Protein AF-A0A2E8K1N2-F1 (afdb_monomer)

Solvent-accessible surface area (backbone atoms only — not comparable to full-atom values): 4991 Å² total; per-residue (Å²): 132,88,79,75,57,92,86,40,33,66,56,32,37,52,49,16,53,52,26,49,76,69,66,35,28,71,57,13,32,55,26,12,48,52,13,28,70,69,36,67,89,47,56,66,30,35,48,52,26,14,53,23,24,45,75,62,64,40,53,69,59,12,49,56,34,40,49,59,40,41,75,71,74,47,82,52,80,90,45,48,75,56,54,59,54,52,62,67,72,70,75,127

Structure (mmCIF, N/CA/C/O backbone):
data_AF-A0A2E8K1N2-F1
#
_entry.id   AF-A0A2E8K1N2-F1
#
loop_
_atom_site.group_PDB
_atom_site.id
_atom_site.type_symbol
_atom_site.label_atom_id
_atom_site.label_alt_id
_atom_site.label_comp_id
_atom_site.label_asym_id
_atom_site.label_entity_id
_atom_site.label_seq_id
_atom_site.pdbx_PDB_ins_code
_atom_site.Cartn_x
_atom_site.Cartn_y
_atom_site.Cartn_z
_atom_site.occupancy
_atom_site.B_iso_or_equiv
_atom_site.auth_seq_id
_atom_site.auth_comp_id
_atom_site.auth_asym_id
_atom_site.auth_atom_id
_atom_site.pdbx_PDB_model_num
ATOM 1 N N . LEU A 1 1 ? -17.917 -19.236 11.999 1.00 37.12 1 LEU A N 1
ATOM 2 C CA . LEU A 1 1 ? -18.222 -17.895 11.452 1.00 37.12 1 LEU A CA 1
ATOM 3 C C . LEU A 1 1 ? -17.239 -16.914 12.077 1.00 37.12 1 LEU A C 1
ATOM 5 O O . LEU A 1 1 ? -17.412 -16.562 13.235 1.00 37.12 1 LEU A O 1
ATOM 9 N N . VAL A 1 2 ? -16.149 -16.576 11.382 1.00 46.81 2 VAL A N 1
ATOM 10 C CA . VAL A 1 2 ? -15.186 -15.581 11.882 1.00 46.81 2 VAL A CA 1
ATOM 11 C C . VAL A 1 2 ? -15.813 -14.209 11.668 1.00 46.81 2 VAL A C 1
ATOM 13 O O . VAL A 1 2 ? -15.914 -13.739 10.539 1.00 46.81 2 VAL A O 1
ATOM 16 N N . ALA A 1 3 ? -16.298 -13.606 12.749 1.00 42.62 3 ALA A N 1
ATOM 17 C CA . ALA A 1 3 ? -16.695 -12.210 12.759 1.00 42.62 3 ALA A CA 1
ATOM 18 C C . ALA A 1 3 ? -15.428 -11.365 12.563 1.00 42.62 3 ALA A C 1
ATOM 20 O O . ALA A 1 3 ? -14.598 -11.258 13.464 1.00 42.62 3 ALA A O 1
ATOM 21 N N . LEU A 1 4 ? -15.242 -10.829 11.357 1.00 47.97 4 LEU A N 1
ATOM 22 C CA . LEU A 1 4 ? -14.205 -9.843 11.075 1.00 47.97 4 LEU A CA 1
ATOM 23 C C . LEU A 1 4 ? -14.596 -8.558 11.802 1.00 47.97 4 LEU A C 1
ATOM 25 O O . LEU A 1 4 ? -15.478 -7.826 11.357 1.00 47.97 4 LEU A O 1
ATOM 29 N N . SER A 1 5 ? -13.985 -8.320 12.960 1.00 51.88 5 SER A N 1
ATOM 30 C CA . SER A 1 5 ? -14.096 -7.043 13.654 1.00 51.88 5 SER A CA 1
ATOM 31 C C . SER A 1 5 ? -13.674 -5.920 12.689 1.00 51.88 5 SER A C 1
ATOM 33 O O . SER A 1 5 ? -12.584 -6.014 12.123 1.00 51.88 5 SER A O 1
ATOM 35 N N . PRO A 1 6 ? -14.488 -4.869 12.493 1.00 56.69 6 PRO A N 1
ATOM 36 C CA . PRO A 1 6 ? -14.183 -3.765 11.571 1.00 56.69 6 PRO A CA 1
ATOM 37 C C . PRO A 1 6 ? -12.933 -2.946 11.954 1.00 56.69 6 PRO A C 1
ATOM 39 O O . PRO A 1 6 ? -12.467 -2.144 11.151 1.00 56.69 6 PRO A O 1
ATOM 42 N N . ASP A 1 7 ? -12.369 -3.197 13.138 1.00 62.50 7 ASP A N 1
ATOM 43 C CA . ASP A 1 7 ? -11.122 -2.626 13.668 1.00 62.50 7 ASP A CA 1
ATOM 44 C C . ASP A 1 7 ? -9.849 -3.403 13.286 1.00 62.50 7 ASP A C 1
ATOM 46 O O . ASP A 1 7 ? -8.756 -3.098 13.753 1.00 62.50 7 ASP A O 1
ATOM 50 N N . ARG A 1 8 ? -9.962 -4.449 12.461 1.00 82.00 8 ARG A N 1
ATOM 51 C CA . ARG A 1 8 ? -8.818 -5.278 12.072 1.00 82.00 8 ARG A CA 1
ATOM 52 C C . ARG A 1 8 ? -8.341 -4.962 10.666 1.00 82.00 8 ARG A C 1
ATOM 54 O O . ARG A 1 8 ? -9.095 -5.091 9.696 1.00 82.00 8 ARG A O 1
ATOM 61 N N . PHE A 1 9 ? -7.060 -4.617 10.546 1.00 90.38 9 PHE A N 1
ATOM 62 C CA . PHE A 1 9 ? -6.425 -4.368 9.254 1.00 90.38 9 PHE A CA 1
ATOM 63 C C . PHE A 1 9 ? -6.524 -5.595 8.329 1.00 90.38 9 PHE A C 1
ATOM 65 O O . PHE A 1 9 ? -6.595 -5.435 7.112 1.00 90.38 9 PHE A O 1
ATOM 72 N N . GLU A 1 10 ? -6.600 -6.811 8.885 1.00 90.56 10 GLU A N 1
ATOM 73 C CA . GLU A 1 10 ? -6.698 -8.070 8.143 1.00 90.56 10 GLU A CA 1
ATOM 74 C C . GLU A 1 10 ? -7.935 -8.132 7.239 1.00 90.56 10 GLU A C 1
ATOM 76 O O . GLU A 1 10 ? -7.864 -8.6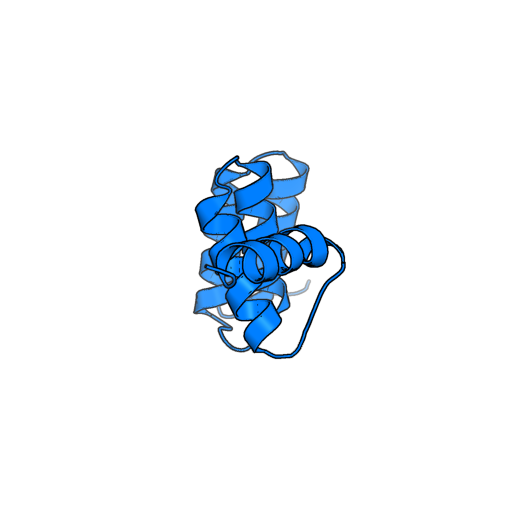89 6.146 1.00 90.56 10 GLU A O 1
ATOM 81 N N . GLY A 1 11 ? -9.061 -7.538 7.654 1.00 91.06 11 GLY A N 1
ATOM 82 C CA . GLY A 1 11 ? -10.275 -7.499 6.835 1.00 91.06 11 GLY A CA 1
ATOM 83 C C . GLY A 1 11 ? -10.069 -6.674 5.566 1.00 91.06 11 GLY A C 1
ATOM 84 O O . GLY A 1 11 ? -10.325 -7.145 4.457 1.00 91.06 11 GLY A O 1
ATOM 85 N N . TYR A 1 12 ? -9.527 -5.467 5.722 1.00 93.94 12 TYR A N 1
ATOM 86 C CA . TYR A 1 12 ? -9.178 -4.596 4.600 1.00 93.94 12 TYR A CA 1
ATOM 87 C C . TYR A 1 12 ? -8.068 -5.193 3.730 1.00 93.94 12 TYR A C 1
ATOM 89 O O . TYR A 1 12 ? -8.128 -5.095 2.508 1.00 93.94 12 TYR A O 1
ATOM 97 N N . PHE A 1 13 ? -7.096 -5.872 4.339 1.00 94.31 13 PHE A N 1
ATOM 98 C CA . PHE A 1 13 ? -6.026 -6.573 3.636 1.00 94.31 13 PHE A CA 1
ATOM 99 C C . PHE A 1 13 ? -6.563 -7.717 2.760 1.00 94.31 13 PHE A C 1
ATOM 101 O O . PHE A 1 13 ? -6.231 -7.809 1.578 1.00 94.31 13 PHE A O 1
ATOM 108 N N . LEU A 1 14 ? -7.456 -8.555 3.295 1.00 94.38 14 LEU A N 1
ATOM 109 C CA . LEU A 1 14 ? -8.098 -9.640 2.544 1.00 94.38 14 LEU A CA 1
ATOM 110 C C . LEU A 1 14 ? -8.973 -9.110 1.402 1.00 94.38 14 LEU A C 1
ATOM 112 O O . LEU A 1 14 ? -8.911 -9.633 0.287 1.00 94.38 14 LEU A O 1
ATOM 116 N N . LEU A 1 15 ? -9.752 -8.052 1.651 1.00 94.44 15 LEU A N 1
ATOM 117 C CA . LEU A 1 15 ? -10.542 -7.392 0.610 1.00 94.44 15 LEU A CA 1
ATOM 118 C C . LEU A 1 15 ? -9.644 -6.779 -0.473 1.00 94.44 15 LEU A C 1
ATOM 120 O O . LEU A 1 15 ? -9.947 -6.909 -1.657 1.00 94.44 15 LEU A O 1
ATOM 124 N N . GLY A 1 16 ? -8.520 -6.164 -0.094 1.00 96.25 16 GLY A N 1
ATOM 125 C CA . GLY A 1 16 ? -7.535 -5.632 -1.037 1.00 96.25 16 GLY A CA 1
ATOM 126 C C . GLY A 1 16 ? -6.956 -6.722 -1.940 1.00 96.25 16 GLY A C 1
ATOM 127 O O . GLY A 1 16 ? -6.866 -6.546 -3.154 1.00 96.25 16 GLY A O 1
ATOM 128 N N . HIS A 1 17 ? -6.653 -7.897 -1.382 1.00 95.88 17 HIS A N 1
ATOM 129 C CA . HIS A 1 17 ? -6.223 -9.053 -2.169 1.00 95.88 17 HIS A CA 1
ATOM 130 C C . HIS A 1 17 ? -7.311 -9.566 -3.116 1.00 95.88 17 HIS A C 1
ATOM 132 O O . HIS A 1 17 ? -7.004 -9.943 -4.249 1.00 95.88 17 HIS A O 1
ATOM 138 N N . ALA A 1 18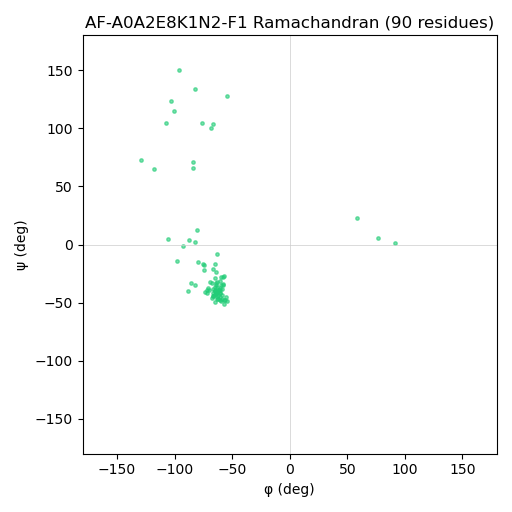 ? -8.574 -9.573 -2.687 1.00 96.50 18 ALA A N 1
ATOM 139 C CA . ALA A 1 18 ? -9.688 -9.917 -3.565 1.00 96.50 18 ALA A CA 1
ATOM 140 C C . ALA A 1 18 ? -9.803 -8.924 -4.738 1.00 96.50 18 ALA A C 1
ATOM 142 O O . ALA A 1 18 ? -9.895 -9.354 -5.887 1.00 96.50 18 ALA A O 1
ATOM 143 N N . ALA A 1 19 ? -9.684 -7.620 -4.468 1.00 96.44 19 ALA A N 1
ATOM 144 C CA . ALA A 1 19 ? -9.671 -6.581 -5.497 1.00 96.44 19 ALA A CA 1
ATOM 145 C C . ALA A 1 19 ? -8.498 -6.754 -6.483 1.00 96.44 19 ALA A C 1
ATOM 147 O O . ALA A 1 19 ? -8.692 -6.672 -7.695 1.00 96.44 19 ALA A O 1
ATOM 148 N N . LEU A 1 20 ? -7.293 -7.090 -6.001 1.00 94.94 20 LEU A N 1
ATOM 149 C CA . LEU A 1 20 ? -6.152 -7.400 -6.875 1.00 94.94 20 LEU A CA 1
ATOM 150 C C . LEU A 1 20 ? -6.434 -8.575 -7.815 1.00 94.94 20 LEU A C 1
ATOM 152 O O . LEU A 1 20 ? -6.118 -8.497 -9.003 1.00 94.94 20 LEU A O 1
ATOM 156 N N . ARG A 1 21 ? -7.049 -9.650 -7.308 1.00 95.19 21 ARG A N 1
ATOM 157 C CA . ARG A 1 21 ? -7.418 -10.819 -8.124 1.00 95.19 21 ARG A CA 1
ATOM 158 C C . ARG A 1 21 ? -8.432 -10.467 -9.213 1.00 95.19 21 ARG A C 1
ATOM 160 O O . ARG A 1 21 ? -8.365 -11.038 -10.297 1.00 95.19 21 ARG A O 1
ATOM 167 N N . ASN A 1 22 ? -9.306 -9.500 -8.948 1.00 96.12 22 ASN A N 1
ATOM 168 C CA . ASN A 1 22 ? -10.259 -8.964 -9.918 1.00 96.12 22 ASN A CA 1
ATOM 169 C C . ASN A 1 22 ? -9.662 -7.896 -10.853 1.00 96.12 22 ASN A C 1
ATOM 171 O O . ASN A 1 22 ? -10.380 -7.356 -11.690 1.00 96.12 22 ASN A O 1
ATOM 175 N N . ARG A 1 23 ? -8.361 -7.584 -10.737 1.00 94.81 23 ARG A N 1
ATOM 176 C CA . ARG A 1 23 ? -7.688 -6.459 -11.418 1.00 94.81 23 ARG A CA 1
ATOM 177 C C . ARG A 1 23 ? -8.286 -5.082 -11.101 1.00 94.81 23 ARG A C 1
ATOM 179 O O . ARG A 1 23 ? -8.097 -4.121 -11.841 1.00 94.81 23 ARG A O 1
ATOM 186 N N . GLU A 1 24 ? -8.966 -4.957 -9.968 1.00 97.25 24 GLU A N 1
ATOM 187 C CA . GLU A 1 24 ? -9.520 -3.699 -9.466 1.00 97.25 24 GLU A CA 1
ATOM 188 C C . GLU A 1 24 ? -8.432 -2.928 -8.703 1.00 97.25 24 GLU A C 1
ATOM 190 O O . GLU A 1 24 ? -8.486 -2.762 -7.483 1.00 97.25 24 GLU A O 1
ATOM 195 N N . HIS A 1 25 ? -7.396 -2.490 -9.423 1.00 95.31 25 HIS A N 1
ATOM 196 C CA . HIS A 1 25 ? -6.179 -1.924 -8.829 1.00 95.31 25 HIS A CA 1
ATOM 197 C C . HIS A 1 25 ? -6.451 -0.668 -7.985 1.00 95.31 25 HIS A C 1
ATOM 199 O O . HIS A 1 25 ? -5.885 -0.517 -6.904 1.00 95.31 25 HIS A O 1
ATOM 205 N N . ASP A 1 26 ? -7.379 0.193 -8.406 1.00 96.62 26 ASP A N 1
ATOM 206 C CA . ASP A 1 26 ? -7.795 1.362 -7.621 1.00 96.62 26 ASP A CA 1
ATOM 207 C C . ASP A 1 26 ? -8.470 1.000 -6.300 1.00 96.62 26 ASP A C 1
ATOM 209 O O . ASP A 1 26 ? -8.212 1.625 -5.266 1.00 96.62 26 ASP A O 1
ATOM 213 N N . SER A 1 27 ? -9.333 -0.014 -6.323 1.00 95.94 27 SER A N 1
ATOM 214 C CA . SER A 1 27 ? -9.997 -0.515 -5.122 1.00 95.94 27 SER A CA 1
ATOM 215 C C . SER A 1 27 ? -8.978 -1.143 -4.177 1.00 95.94 27 SER A C 1
ATOM 217 O O . SER A 1 27 ? -8.995 -0.848 -2.983 1.00 95.94 27 SER A O 1
ATOM 219 N N . ALA A 1 28 ? -8.040 -1.930 -4.712 1.00 97.38 28 ALA A N 1
ATOM 220 C CA . ALA A 1 28 ? -6.954 -2.519 -3.939 1.00 97.38 28 ALA A CA 1
ATOM 221 C C . ALA A 1 28 ? -6.115 -1.450 -3.225 1.00 97.38 28 ALA A C 1
ATOM 223 O O . ALA A 1 28 ? -5.914 -1.547 -2.015 1.00 97.38 28 ALA A O 1
ATOM 224 N N . VAL A 1 29 ? -5.712 -0.383 -3.928 1.00 97.50 29 VAL A N 1
ATOM 225 C CA . VAL A 1 29 ? -4.980 0.748 -3.33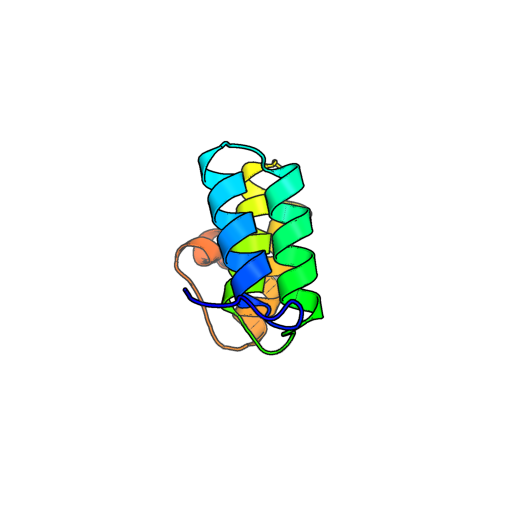0 1.00 97.50 29 VAL A CA 1
ATOM 226 C C . VAL A 1 29 ? -5.743 1.341 -2.143 1.00 97.50 29 VAL A C 1
ATOM 228 O O . VAL A 1 29 ? -5.168 1.512 -1.071 1.00 97.50 29 VAL A O 1
ATOM 231 N N . LYS A 1 30 ? -7.046 1.618 -2.290 1.00 96.69 30 LYS A N 1
ATOM 232 C CA . LYS A 1 30 ? -7.860 2.196 -1.203 1.00 96.69 30 LYS A CA 1
ATOM 233 C C . LYS A 1 30 ? -7.971 1.259 0.001 1.00 96.69 30 LYS A C 1
ATOM 235 O O . LYS A 1 30 ? -7.874 1.707 1.141 1.00 96.69 30 LYS A O 1
ATOM 240 N N . LEU A 1 31 ? -8.169 -0.034 -0.250 1.00 96.50 31 LEU A N 1
ATOM 241 C CA . LEU A 1 31 ? -8.319 -1.049 0.793 1.00 96.50 31 LEU A CA 1
ATOM 242 C C . LEU A 1 31 ? -7.012 -1.251 1.567 1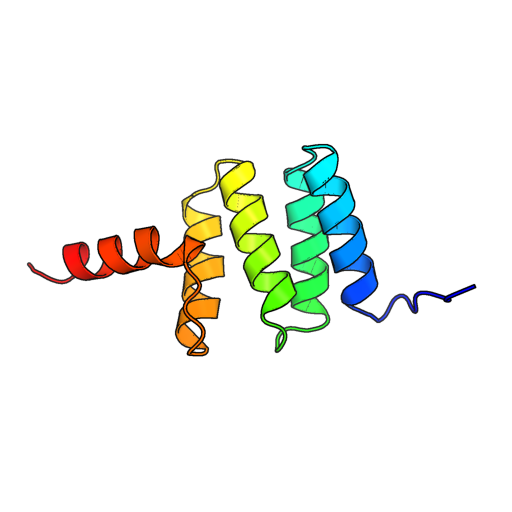.00 96.50 31 LEU A C 1
ATOM 244 O O . LEU A 1 31 ? -7.015 -1.211 2.796 1.00 96.50 31 LEU A O 1
ATOM 248 N N . PHE A 1 32 ? -5.879 -1.375 0.874 1.00 96.81 32 PHE A N 1
ATOM 249 C CA . PHE A 1 32 ? -4.582 -1.492 1.538 1.00 96.81 32 PHE A CA 1
ATOM 250 C C . PHE A 1 32 ? -4.151 -0.202 2.234 1.00 96.81 32 PHE A C 1
ATOM 252 O O . PHE A 1 32 ? -3.531 -0.278 3.293 1.00 96.81 32 PHE A O 1
ATOM 259 N N . ALA A 1 33 ? -4.518 0.972 1.713 1.00 95.69 33 ALA A N 1
ATOM 260 C CA . ALA A 1 33 ? -4.295 2.237 2.409 1.00 95.69 33 ALA A CA 1
ATOM 261 C C . ALA A 1 33 ? -5.027 2.266 3.760 1.00 95.69 33 ALA A C 1
ATOM 263 O O . ALA A 1 33 ? -4.405 2.571 4.773 1.00 95.69 33 ALA A O 1
ATOM 264 N N . ARG A 1 34 ? -6.298 1.838 3.815 1.00 94.75 34 ARG A N 1
ATOM 265 C CA . ARG A 1 34 ? -7.023 1.700 5.092 1.00 94.75 34 ARG A CA 1
ATOM 266 C C . ARG A 1 34 ? -6.380 0.682 6.028 1.00 94.75 34 ARG A C 1
ATOM 268 O O . ARG A 1 34 ? -6.250 0.953 7.215 1.00 94.75 34 ARG A O 1
ATOM 275 N N . ALA A 1 35 ? -5.919 -0.454 5.507 1.00 94.69 35 ALA A N 1
ATOM 276 C CA . ALA A 1 35 ? -5.179 -1.422 6.314 1.00 94.69 35 ALA A CA 1
ATOM 277 C C . ALA A 1 35 ? -3.881 -0.821 6.901 1.00 94.69 35 ALA A C 1
ATOM 279 O O . ALA A 1 35 ? -3.570 -1.069 8.063 1.00 94.69 35 ALA A O 1
ATOM 280 N N . CYS A 1 36 ? -3.163 0.014 6.139 1.00 93.75 36 CYS A N 1
ATOM 281 C CA . CYS A 1 36 ? -1.980 0.739 6.621 1.00 93.75 36 CYS A CA 1
ATOM 282 C C . CYS A 1 36 ? -2.308 1.805 7.676 1.00 93.75 36 CYS A C 1
ATOM 284 O O . CYS A 1 36 ? -1.473 2.078 8.530 1.00 93.75 36 CYS A O 1
ATOM 286 N N . GLU A 1 37 ? -3.473 2.449 7.591 1.00 93.31 37 GLU A N 1
ATOM 287 C CA . GLU A 1 37 ? -3.914 3.440 8.583 1.00 93.31 37 GLU A CA 1
ATOM 288 C C . GLU A 1 37 ? -4.286 2.786 9.918 1.00 93.31 37 GLU A C 1
ATOM 290 O O . GLU A 1 37 ? -4.001 3.352 10.968 1.00 93.31 37 GLU A O 1
ATOM 295 N N . ILE A 1 38 ? -4.898 1.598 9.875 1.00 91.81 38 ILE A N 1
ATOM 296 C CA . ILE A 1 38 ? -5.305 0.844 11.071 1.00 91.81 38 ILE A CA 1
ATOM 297 C C . ILE A 1 38 ? -4.092 0.218 11.767 1.00 91.81 38 ILE A C 1
ATOM 299 O O . ILE A 1 38 ? -4.023 0.229 12.992 1.00 91.81 38 ILE A O 1
ATOM 303 N N . ALA A 1 39 ? -3.146 -0.323 10.995 1.00 89.69 39 ALA A N 1
ATOM 304 C CA . ALA A 1 39 ? -1.957 -0.994 11.516 1.00 89.69 39 ALA A CA 1
ATOM 305 C C . ALA A 1 39 ? -0.678 -0.444 10.852 1.00 89.69 39 ALA A C 1
ATOM 307 O O . ALA A 1 39 ? -0.080 -1.105 9.993 1.00 89.69 39 ALA A O 1
ATOM 308 N N . PRO A 1 40 ? -0.255 0.789 11.192 1.00 89.19 40 PRO A N 1
ATOM 309 C CA . PRO A 1 40 ? 0.895 1.447 10.570 1.00 89.19 40 PRO A CA 1
ATOM 310 C C . PRO A 1 40 ? 2.228 0.732 10.825 1.00 89.19 40 PRO A C 1
ATOM 312 O O . PRO A 1 40 ? 3.162 0.880 10.032 1.00 89.19 40 PRO A O 1
ATOM 315 N N . GLU A 1 41 ? 2.330 -0.050 11.891 1.00 87.38 41 GLU A N 1
ATOM 316 C CA . GLU A 1 41 ? 3.483 -0.880 12.237 1.00 87.38 41 GLU A CA 1
ATOM 317 C C . GLU A 1 41 ? 3.606 -2.138 11.368 1.00 87.38 41 GLU A C 1
ATOM 319 O O . GLU A 1 41 ? 4.677 -2.742 11.301 1.00 87.38 41 GLU A O 1
ATOM 324 N N . ARG A 1 42 ? 2.531 -2.538 10.676 1.00 88.06 42 ARG A N 1
ATOM 325 C CA . ARG A 1 42 ? 2.521 -3.737 9.836 1.00 88.06 42 ARG A CA 1
ATOM 326 C C . ARG A 1 42 ? 3.110 -3.454 8.465 1.00 88.06 42 ARG A C 1
ATOM 328 O O . ARG A 1 42 ? 2.789 -2.470 7.795 1.00 88.06 42 ARG A O 1
ATOM 335 N N . ILE A 1 43 ? 3.982 -4.355 8.036 1.00 89.62 43 ILE A N 1
ATOM 336 C CA . ILE A 1 43 ? 4.711 -4.237 6.773 1.00 89.62 43 ILE A CA 1
ATOM 337 C C . ILE A 1 43 ? 3.870 -4.794 5.623 1.00 89.62 43 ILE A C 1
ATOM 339 O O . ILE A 1 43 ? 3.905 -4.265 4.513 1.00 89.62 43 ILE A O 1
ATOM 343 N N . GLU A 1 44 ? 3.065 -5.820 5.892 1.00 90.44 44 GLU A N 1
ATOM 344 C CA . GLU A 1 44 ? 2.306 -6.559 4.886 1.00 90.44 44 GLU A CA 1
ATOM 345 C C . GLU A 1 44 ? 1.312 -5.667 4.119 1.00 90.44 44 GLU A C 1
ATOM 347 O O . GLU A 1 44 ? 1.342 -5.682 2.884 1.00 90.44 44 GLU A O 1
ATOM 352 N N . PRO A 1 45 ? 0.493 -4.816 4.775 1.00 93.62 45 PRO A N 1
ATOM 353 C CA . PRO A 1 45 ? -0.405 -3.905 4.065 1.00 93.62 45 PRO A CA 1
ATOM 354 C C . PRO A 1 45 ? 0.346 -2.870 3.230 1.00 93.62 45 PRO A C 1
ATOM 356 O O . PRO A 1 45 ? -0.097 -2.509 2.141 1.00 93.62 45 PRO A O 1
ATOM 359 N N . ARG A 1 46 ? 1.506 -2.414 3.718 1.00 93.19 46 ARG A N 1
ATOM 360 C CA . ARG A 1 46 ? 2.326 -1.401 3.048 1.00 93.19 46 ARG A CA 1
ATOM 361 C C . ARG A 1 46 ? 3.013 -1.959 1.806 1.00 93.19 46 ARG A C 1
ATOM 363 O O . ARG A 1 46 ? 3.034 -1.293 0.773 1.00 93.19 46 ARG A O 1
ATOM 370 N N . MET A 1 47 ? 3.498 -3.198 1.870 1.00 92.19 47 MET A N 1
ATOM 371 C CA . MET A 1 47 ? 3.961 -3.931 0.692 1.00 92.19 47 MET A CA 1
ATOM 372 C C . MET A 1 47 ? 2.848 -4.111 -0.337 1.00 92.19 47 MET A C 1
ATOM 374 O O . MET A 1 47 ? 3.045 -3.823 -1.517 1.00 92.19 47 MET A O 1
ATOM 378 N N . ALA A 1 48 ? 1.673 -4.567 0.103 1.00 94.38 48 ALA A N 1
ATOM 379 C CA . ALA A 1 48 ? 0.544 -4.797 -0.790 1.00 94.38 48 ALA A CA 1
ATOM 380 C C . ALA A 1 48 ? 0.039 -3.493 -1.432 1.00 94.38 48 ALA A C 1
ATOM 382 O O . ALA A 1 48 ? -0.354 -3.490 -2.601 1.00 94.38 48 ALA A O 1
ATOM 383 N N . LEU A 1 49 ? 0.124 -2.367 -0.716 1.00 95.19 49 LEU A N 1
ATOM 384 C CA . LEU A 1 49 ? -0.132 -1.033 -1.257 1.00 95.19 49 LEU A CA 1
ATOM 385 C C . LEU A 1 49 ? 0.874 -0.661 -2.357 1.00 95.19 49 LEU A C 1
ATOM 387 O O . LEU A 1 49 ? 0.461 -0.198 -3.420 1.00 95.19 49 LEU A O 1
ATOM 391 N N . GLY A 1 50 ? 2.171 -0.906 -2.139 1.00 93.50 50 GLY A N 1
ATOM 392 C CA . GLY A 1 50 ? 3.206 -0.691 -3.155 1.00 93.50 50 GLY A CA 1
ATOM 393 C C . GLY A 1 50 ? 2.955 -1.503 -4.425 1.00 93.50 50 GLY A C 1
ATOM 394 O O . GLY A 1 50 ? 2.924 -0.942 -5.520 1.00 93.50 50 GLY A O 1
ATOM 395 N N . MET A 1 51 ? 2.641 -2.791 -4.266 1.00 92.50 51 MET A N 1
ATOM 396 C CA . MET A 1 51 ? 2.299 -3.684 -5.379 1.00 92.50 51 MET A CA 1
ATOM 397 C C . MET A 1 51 ? 1.042 -3.227 -6.119 1.00 92.50 51 MET A C 1
ATOM 399 O O . MET A 1 51 ? 0.980 -3.268 -7.346 1.00 92.50 51 MET A O 1
ATOM 403 N N . SER A 1 52 ? 0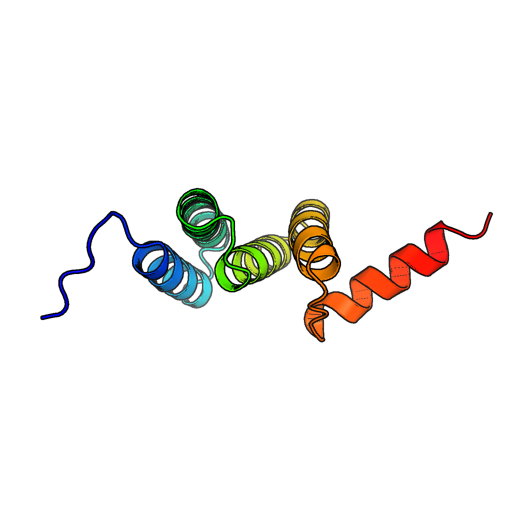.039 -2.748 -5.387 1.00 95.38 52 SER A N 1
ATOM 404 C CA . SER A 1 52 ? -1.201 -2.252 -5.985 1.00 95.38 52 SER A CA 1
ATOM 405 C C . SER A 1 52 ? -0.974 -0.985 -6.807 1.00 95.38 52 SER A C 1
ATOM 407 O O . SER A 1 52 ? -1.547 -0.851 -7.886 1.00 95.38 52 SER A O 1
ATOM 409 N N . HIS A 1 53 ? -0.108 -0.079 -6.343 1.00 94.00 53 HIS A N 1
ATOM 410 C CA . HIS A 1 53 ? 0.297 1.093 -7.119 1.00 94.00 53 HIS A CA 1
ATOM 411 C C . HIS A 1 53 ? 1.080 0.717 -8.377 1.00 94.00 53 HIS A C 1
ATOM 413 O O . HIS A 1 53 ? 0.844 1.304 -9.429 1.00 94.00 53 HIS A O 1
ATOM 419 N N . GLU A 1 54 ? 1.964 -0.276 -8.297 1.00 90.25 54 GLU A N 1
ATOM 420 C CA . GLU A 1 54 ? 2.722 -0.768 -9.449 1.00 90.25 54 GLU A CA 1
ATOM 421 C C . GLU A 1 54 ? 1.793 -1.354 -10.517 1.00 90.25 54 GLU A C 1
ATOM 423 O O . GLU A 1 54 ? 1.874 -0.973 -11.683 1.00 90.25 54 GLU A O 1
ATOM 428 N N . LEU A 1 55 ? 0.841 -2.195 -10.103 1.00 91.31 55 LEU A N 1
ATOM 429 C CA . LEU A 1 55 ? -0.167 -2.776 -10.991 1.00 91.31 55 LEU A CA 1
ATOM 430 C C . LEU A 1 55 ? -1.116 -1.727 -11.585 1.00 91.31 55 LEU A C 1
ATOM 432 O O . LEU A 1 55 ? -1.607 -1.905 -12.697 1.00 91.31 55 LEU A O 1
ATOM 436 N N . ARG A 1 56 ? -1.349 -0.619 -10.873 1.00 93.00 56 ARG A N 1
ATOM 437 C CA . ARG A 1 56 ? -2.092 0.537 -11.392 1.00 93.00 56 ARG A CA 1
ATOM 438 C C . ARG A 1 56 ? -1.276 1.384 -12.383 1.00 93.00 56 ARG A C 1
ATOM 440 O O . ARG A 1 56 ? -1.856 2.178 -13.115 1.00 93.00 56 ARG A O 1
ATOM 447 N N . GLY A 1 57 ? 0.048 1.230 -12.416 1.00 90.81 57 GLY A N 1
ATOM 448 C CA . GLY A 1 57 ? 0.964 2.051 -13.216 1.00 90.81 57 GLY A CA 1
ATOM 449 C C . GLY A 1 57 ? 1.521 3.281 -12.487 1.00 90.81 57 GLY A C 1
ATOM 450 O O . GLY A 1 57 ? 2.331 4.016 -13.053 1.00 90.81 57 GLY A O 1
ATOM 451 N N . ASP A 1 58 ? 1.175 3.490 -11.214 1.00 91.75 58 ASP A N 1
ATOM 452 C CA . ASP A 1 58 ? 1.677 4.599 -10.397 1.00 91.75 58 ASP A CA 1
ATOM 453 C C . ASP A 1 58 ? 3.033 4.274 -9.772 1.00 91.75 58 ASP A C 1
ATOM 455 O O . ASP A 1 58 ? 3.189 4.100 -8.559 1.00 91.75 58 ASP A O 1
ATOM 459 N N . ARG A 1 59 ? 4.053 4.227 -10.625 1.00 85.75 59 ARG A N 1
ATOM 460 C CA . ARG A 1 59 ? 5.409 3.813 -10.247 1.00 85.75 59 ARG A CA 1
ATOM 461 C C . ARG A 1 59 ? 6.019 4.664 -9.124 1.00 85.75 59 ARG A C 1
ATOM 463 O O . ARG A 1 59 ? 6.715 4.131 -8.265 1.00 85.75 59 ARG A O 1
ATOM 470 N N . ILE A 1 60 ? 5.711 5.965 -9.079 1.00 87.62 60 ILE A N 1
ATOM 471 C CA . ILE A 1 60 ? 6.177 6.877 -8.016 1.00 87.62 60 ILE A CA 1
ATOM 472 C C . ILE A 1 60 ? 5.559 6.507 -6.661 1.00 87.62 60 ILE A C 1
ATOM 474 O O . ILE A 1 60 ? 6.254 6.476 -5.645 1.00 87.62 60 ILE A O 1
ATOM 478 N N . ALA A 1 61 ? 4.253 6.229 -6.627 1.00 89.50 61 ALA A N 1
ATOM 479 C CA . ALA A 1 61 ? 3.563 5.868 -5.392 1.00 89.50 61 ALA A CA 1
ATOM 480 C C . ALA A 1 61 ? 3.992 4.477 -4.903 1.00 89.50 61 ALA A C 1
ATOM 482 O O . ALA A 1 61 ? 4.232 4.299 -3.708 1.00 89.50 61 ALA A O 1
ATOM 483 N N . ALA A 1 62 ? 4.181 3.534 -5.833 1.00 89.69 62 ALA A N 1
ATOM 484 C CA . ALA A 1 62 ? 4.741 2.218 -5.545 1.00 89.69 62 ALA A CA 1
ATOM 485 C C . ALA A 1 62 ? 6.119 2.338 -4.886 1.00 89.69 62 ALA A C 1
ATOM 487 O O . ALA A 1 62 ? 6.330 1.811 -3.795 1.00 89.69 62 ALA A O 1
ATOM 488 N N . TYR A 1 63 ? 7.020 3.122 -5.488 1.00 86.62 63 TYR A N 1
ATOM 489 C CA . TYR A 1 63 ? 8.353 3.360 -4.941 1.00 86.62 63 TYR A CA 1
ATOM 490 C C . TYR A 1 63 ? 8.317 3.915 -3.521 1.00 86.62 63 TYR A C 1
ATOM 492 O O . TYR A 1 63 ? 8.988 3.384 -2.644 1.00 86.62 63 TYR A O 1
ATOM 500 N N . ARG A 1 64 ? 7.498 4.939 -3.257 1.00 87.31 64 ARG A N 1
ATOM 501 C CA . ARG A 1 64 ? 7.380 5.519 -1.909 1.00 87.31 64 ARG A CA 1
ATOM 502 C C . ARG A 1 64 ? 6.883 4.509 -0.876 1.00 87.31 64 ARG A C 1
ATOM 504 O O . ARG A 1 64 ? 7.341 4.532 0.265 1.00 87.31 64 ARG A O 1
ATOM 511 N N . ALA A 1 65 ? 5.939 3.648 -1.252 1.00 88.62 65 ALA A N 1
ATOM 512 C CA . ALA A 1 65 ? 5.436 2.606 -0.364 1.00 88.62 65 ALA A CA 1
ATOM 513 C C . ALA A 1 65 ? 6.522 1.565 -0.058 1.00 88.62 65 ALA A C 1
ATOM 515 O O . ALA A 1 65 ? 6.718 1.213 1.105 1.00 88.62 65 ALA A O 1
ATOM 516 N N . TYR A 1 66 ? 7.268 1.137 -1.077 1.00 86.19 66 TYR A N 1
ATOM 517 C CA . TYR A 1 66 ? 8.378 0.203 -0.930 1.00 86.19 66 TYR A CA 1
ATOM 518 C C . TYR A 1 66 ? 9.557 0.798 -0.148 1.00 86.19 66 TYR A C 1
ATOM 520 O O . TYR A 1 66 ? 10.084 0.132 0.736 1.00 86.19 66 TYR A O 1
ATOM 528 N N . ALA A 1 67 ? 9.936 2.055 -0.382 1.00 84.19 67 ALA A N 1
ATOM 529 C CA . ALA A 1 67 ? 11.040 2.707 0.327 1.00 84.19 67 ALA A CA 1
ATOM 530 C C . ALA A 1 67 ? 10.837 2.669 1.852 1.00 84.19 67 ALA A C 1
ATOM 532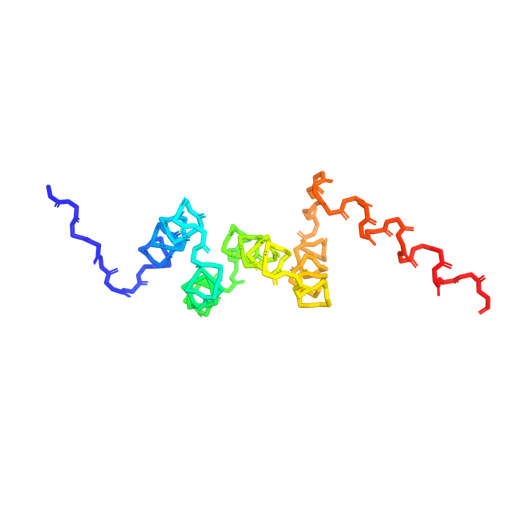 O O . ALA A 1 67 ? 11.713 2.221 2.584 1.00 84.19 67 ALA A O 1
ATOM 533 N N . LYS A 1 68 ? 9.623 2.984 2.321 1.00 83.06 68 LYS A N 1
ATOM 534 C CA . LYS A 1 68 ? 9.260 2.882 3.745 1.00 83.06 68 LYS A CA 1
ATOM 535 C C . LYS A 1 68 ? 9.366 1.461 4.311 1.00 83.06 68 LYS A C 1
ATOM 537 O O . LYS A 1 68 ? 9.630 1.282 5.498 1.00 83.06 68 LYS A O 1
ATOM 542 N N . VAL A 1 69 ? 9.121 0.442 3.486 1.00 85.19 69 VAL A N 1
ATOM 543 C CA . VAL A 1 69 ? 9.299 -0.961 3.889 1.00 85.19 69 VAL A CA 1
ATOM 544 C C . VAL A 1 69 ? 10.790 -1.298 4.016 1.00 85.19 69 VAL A C 1
ATOM 546 O O . VAL A 1 69 ? 11.184 -1.906 5.009 1.00 85.19 69 VAL A O 1
ATOM 549 N N . ALA A 1 70 ? 11.622 -0.834 3.079 1.00 81.25 70 ALA A N 1
ATOM 550 C CA . ALA A 1 70 ? 13.072 -1.044 3.109 1.00 81.25 70 ALA A CA 1
ATOM 551 C C . ALA A 1 70 ? 13.730 -0.349 4.311 1.00 81.25 70 ALA A C 1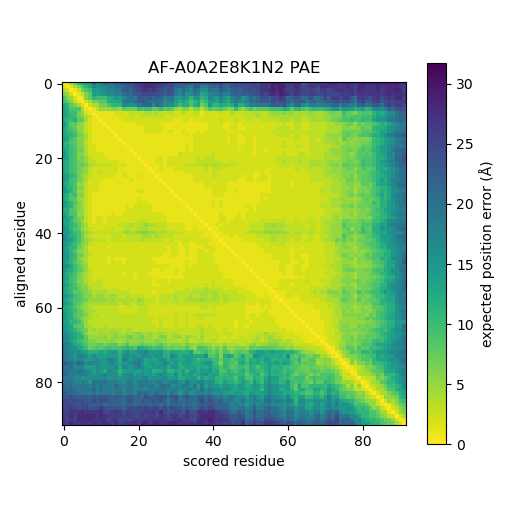
ATOM 553 O O . ALA A 1 70 ? 14.576 -0.946 4.973 1.00 81.25 70 ALA A O 1
ATOM 554 N N . GLU A 1 71 ? 13.290 0.870 4.642 1.00 78.31 71 GLU A N 1
ATOM 555 C CA . GLU A 1 71 ? 13.721 1.619 5.834 1.00 78.31 71 GLU A CA 1
ATOM 556 C C . GLU A 1 71 ? 13.466 0.850 7.140 1.00 78.31 71 GLU A C 1
ATOM 558 O O . GLU A 1 71 ? 14.199 1.009 8.111 1.00 78.31 71 GLU A O 1
ATOM 563 N N . SER A 1 72 ? 12.471 -0.043 7.156 1.00 75.06 72 SER A N 1
ATOM 564 C CA . SER A 1 72 ? 12.162 -0.907 8.304 1.00 75.06 72 SER A CA 1
ATOM 565 C C . SER A 1 72 ? 13.084 -2.138 8.397 1.00 75.06 72 SER A C 1
ATOM 567 O O . SER A 1 72 ? 12.781 -3.088 9.119 1.00 75.06 72 SER A O 1
ATOM 569 N N . GLY A 1 73 ? 14.180 -2.172 7.629 1.00 71.38 73 GLY A N 1
ATOM 570 C CA . GLY A 1 73 ? 15.154 -3.269 7.589 1.00 71.38 73 GLY A CA 1
ATOM 571 C C . GLY A 1 73 ? 14.695 -4.502 6.806 1.00 71.38 73 GLY A C 1
ATOM 572 O O . GLY A 1 73 ? 15.391 -5.515 6.798 1.00 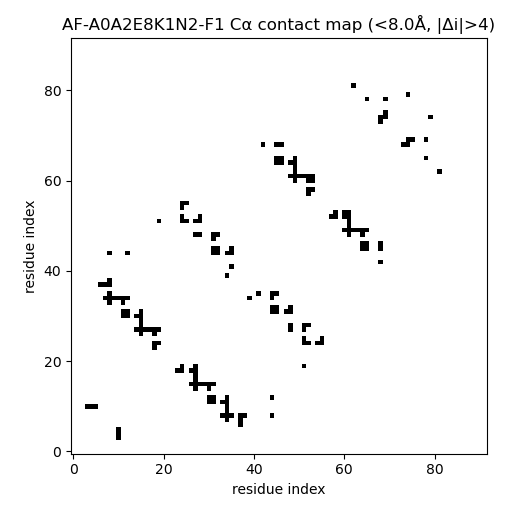71.38 73 GLY A O 1
ATOM 573 N N . HIS A 1 74 ? 13.537 -4.436 6.143 1.00 70.62 74 HIS A N 1
ATOM 574 C CA . HIS A 1 74 ? 12.971 -5.544 5.380 1.00 70.62 74 HIS A CA 1
ATOM 575 C C . HIS A 1 74 ? 13.098 -5.265 3.881 1.00 70.62 74 HIS A C 1
ATOM 577 O O . HIS A 1 74 ? 12.358 -4.462 3.314 1.00 70.62 74 HIS A O 1
ATOM 583 N N . VAL A 1 75 ? 14.039 -5.944 3.226 1.00 66.31 75 VAL A N 1
ATOM 584 C CA . VAL A 1 75 ? 14.240 -5.846 1.776 1.00 66.31 75 VAL A CA 1
ATOM 585 C C . VAL A 1 75 ? 13.605 -7.052 1.100 1.00 66.31 75 VAL A C 1
ATOM 587 O O . VAL A 1 75 ? 14.041 -8.186 1.291 1.00 66.31 75 VAL A O 1
ATOM 590 N N . PHE A 1 76 ? 12.577 -6.807 0.292 1.00 67.81 76 PHE A N 1
ATOM 591 C CA . PHE A 1 76 ? 11.912 -7.853 -0.479 1.00 67.81 76 PHE A CA 1
ATOM 592 C C . PHE A 1 76 ? 12.458 -7.915 -1.915 1.00 67.81 76 PHE A C 1
ATOM 594 O O . PHE A 1 76 ? 12.852 -6.881 -2.459 1.00 67.81 76 PHE A O 1
ATOM 601 N N . PRO A 1 77 ? 12.457 -9.09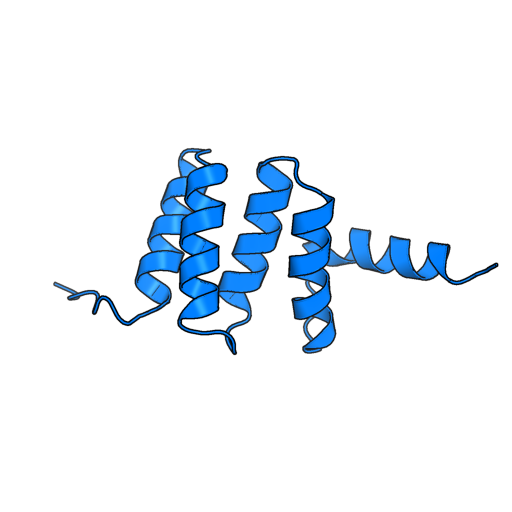0 -2.575 1.00 65.75 77 PRO A N 1
ATOM 602 C CA . PRO A 1 77 ? 13.003 -9.246 -3.928 1.00 65.75 77 PRO A CA 1
ATOM 603 C C . PRO A 1 77 ? 12.337 -8.322 -4.954 1.00 65.75 77 PRO A C 1
ATOM 605 O O . PRO A 1 77 ? 13.003 -7.791 -5.837 1.00 65.75 77 PRO A O 1
ATOM 608 N N . GLN A 1 78 ? 11.031 -8.060 -4.801 1.00 66.44 78 GLN A N 1
ATOM 609 C CA . GLN A 1 78 ? 10.294 -7.142 -5.678 1.00 66.44 78 GLN A CA 1
ATOM 610 C C . GLN A 1 78 ? 10.783 -5.685 -5.563 1.00 66.44 78 GLN A C 1
ATOM 612 O O . GLN A 1 78 ? 10.522 -4.871 -6.440 1.00 66.44 78 GLN A O 1
ATOM 617 N N . MET A 1 79 ? 11.515 -5.354 -4.496 1.00 64.25 79 MET A N 1
ATOM 618 C CA . MET A 1 79 ? 12.020 -4.012 -4.208 1.00 64.25 79 MET A CA 1
ATOM 619 C C . MET A 1 79 ? 13.482 -3.822 -4.642 1.00 64.25 79 MET A C 1
ATOM 621 O O . MET A 1 79 ? 13.933 -2.683 -4.746 1.00 64.25 79 MET A O 1
ATOM 625 N N . GLN A 1 80 ? 14.222 -4.899 -4.949 1.00 63.00 80 GLN A N 1
ATOM 626 C CA . GLN A 1 80 ? 15.635 -4.822 -5.356 1.00 63.00 80 GLN A CA 1
ATOM 627 C C . GLN A 1 80 ? 15.845 -3.974 -6.615 1.00 63.00 80 GLN A C 1
ATOM 629 O O . GLN A 1 80 ? 16.794 -3.197 -6.670 1.00 63.00 80 GLN A O 1
ATOM 634 N N . GLY A 1 81 ? 14.932 -4.052 -7.589 1.00 63.00 81 GLY A N 1
ATOM 635 C CA . GLY A 1 81 ? 14.999 -3.228 -8.802 1.00 63.00 81 GLY A CA 1
ATOM 636 C C . GLY A 1 81 ? 14.798 -1.729 -8.551 1.00 63.00 81 GLY A C 1
ATOM 637 O O . GLY A 1 81 ? 15.220 -0.917 -9.365 1.00 63.00 81 GLY A O 1
ATOM 638 N N . LEU A 1 82 ? 14.173 -1.353 -7.429 1.00 60.75 82 LEU A N 1
ATOM 639 C CA . LEU A 1 82 ? 14.013 0.046 -7.027 1.00 60.75 82 LEU A CA 1
ATOM 640 C C . LEU A 1 82 ? 15.201 0.541 -6.207 1.00 60.75 82 LEU A C 1
ATOM 642 O O . LEU A 1 82 ? 15.641 1.655 -6.449 1.00 60.75 82 LEU A O 1
ATOM 646 N N . ILE A 1 83 ? 15.745 -0.280 -5.301 1.00 58.50 83 ILE A N 1
ATOM 647 C CA . ILE A 1 83 ? 16.931 0.063 -4.494 1.00 58.50 83 ILE A CA 1
ATOM 648 C C . ILE A 1 83 ? 18.161 0.256 -5.392 1.00 58.50 83 ILE A C 1
ATOM 650 O O . ILE A 1 83 ? 18.890 1.227 -5.222 1.00 58.50 83 ILE A O 1
ATOM 654 N N . ALA A 1 84 ? 18.341 -0.607 -6.397 1.00 59.53 84 ALA A N 1
ATOM 655 C CA . ALA A 1 84 ? 19.434 -0.484 -7.363 1.00 59.53 84 ALA A CA 1
ATOM 656 C C . ALA A 1 84 ? 19.401 0.839 -8.155 1.00 59.53 84 ALA A C 1
ATOM 658 O O . ALA A 1 84 ? 20.447 1.334 -8.552 1.00 59.53 84 ALA A O 1
ATOM 659 N N . GLY A 1 85 ? 18.220 1.439 -8.355 1.00 54.22 85 GLY A N 1
ATOM 660 C CA . GLY A 1 85 ? 18.093 2.748 -9.004 1.00 54.22 85 GLY A CA 1
ATOM 661 C C . GLY A 1 85 ? 18.384 3.944 -8.088 1.00 54.22 85 GLY A C 1
ATOM 662 O O . GLY A 1 85 ? 18.565 5.047 -8.588 1.00 54.22 85 GLY A O 1
ATOM 663 N N . VAL A 1 86 ? 18.415 3.756 -6.763 1.00 54.25 86 VAL A N 1
ATOM 664 C CA . VAL A 1 86 ? 18.754 4.822 -5.797 1.00 54.25 86 VAL A CA 1
ATOM 665 C C . VAL A 1 86 ? 20.263 4.978 -5.664 1.00 54.25 86 VAL A C 1
ATOM 667 O O . VAL A 1 86 ? 20.745 6.095 -5.520 1.00 54.25 86 VAL A O 1
ATOM 670 N N . ASP A 1 87 ? 20.994 3.866 -5.756 1.00 51.91 87 ASP A N 1
ATOM 671 C CA . ASP A 1 87 ? 22.461 3.850 -5.745 1.00 51.91 87 ASP A CA 1
ATOM 672 C C . ASP A 1 87 ? 23.034 4.607 -6.963 1.00 51.91 87 ASP A C 1
ATOM 674 O O . ASP A 1 87 ? 23.987 5.374 -6.843 1.00 51.91 87 ASP A O 1
ATOM 678 N N . ASP A 1 88 ? 22.364 4.494 -8.117 1.00 49.69 88 ASP A N 1
ATOM 679 C CA . ASP A 1 88 ? 22.741 5.157 -9.376 1.00 49.69 88 ASP A CA 1
ATOM 680 C C . ASP A 1 88 ? 22.424 6.670 -9.396 1.00 49.69 88 ASP A C 1
ATOM 682 O O . ASP A 1 88 ? 23.048 7.434 -10.124 1.00 49.69 88 ASP A O 1
ATOM 686 N N . LEU A 1 89 ? 21.489 7.141 -8.559 1.00 50.81 89 LEU A N 1
ATOM 687 C CA . LEU A 1 89 ? 21.104 8.561 -8.454 1.00 50.81 89 LEU A CA 1
ATOM 688 C C . LEU A 1 89 ? 21.885 9.338 -7.378 1.00 50.81 89 LEU A C 1
ATOM 690 O O . LEU A 1 89 ? 21.633 10.527 -7.185 1.00 50.81 89 LEU A O 1
ATOM 694 N N . GLY A 1 90 ? 22.790 8.673 -6.655 1.00 48.22 90 GLY A N 1
ATOM 695 C CA . GLY A 1 90 ? 23.603 9.258 -5.583 1.00 48.22 90 GLY A CA 1
ATOM 696 C C . GLY A 1 90 ? 25.071 9.507 -5.942 1.00 48.22 90 GLY A C 1
ATOM 697 O O . GLY A 1 90 ? 25.836 9.891 -5.060 1.00 48.22 90 GLY A O 1
ATOM 698 N N . SER A 1 91 ? 25.465 9.277 -7.197 1.00 46.03 91 SER A N 1
ATOM 699 C CA . SER A 1 91 ? 26.847 9.423 -7.671 1.00 46.03 91 SER A CA 1
ATOM 700 C C . SER A 1 91 ? 26.965 10.495 -8.761 1.00 46.03 91 SER A C 1
ATOM 702 O O . SER A 1 91 ? 27.282 10.163 -9.896 1.00 46.03 91 SER A O 1
ATOM 704 N N . ASP A 1 92 ? 26.695 11.762 -8.434 1.00 45.97 92 ASP A N 1
ATOM 705 C CA . ASP A 1 92 ? 27.256 12.929 -9.148 1.00 45.97 92 ASP A CA 1
ATOM 706 C C . ASP A 1 92 ? 27.314 14.157 -8.221 1.00 45.97 92 ASP A C 1
ATOM 708 O O . ASP A 1 92 ? 26.267 14.502 -7.617 1.00 45.97 92 ASP A O 1
#

Mean predicted aligned error: 8.03 Å

Sequence (92 aa):
LVALSPDRFEGYFLLGHAALRNREHDSAVKLFARACEIAPERIEPRMALGMSHELRGDRIAAYRAYAKVAESGHVFPQMQGLIAGVDDLGSD

Radius of gyration: 14.23 Å; Cα contacts (8 Å, |Δi|>4): 94; chains: 1; bounding box: 46×31×27 Å

pLDDT: mean 81.29, std 17.23, range [37.12, 97.5]

Foldseek 3Di:
DPDPDPLALVVLQVVLVVCVVVLVLVSNLVSLVVSCVSCVVDLSSLQSNLVSCVSVVVPVRSLVSQVVSVVVVDDDPVCPVVVVVVVVVPDD

Secondary structure (DSSP, 8-state):
-----TT-HHHHHHHHHHHHHTT-HHHHHHHHHHHHHH-TT-HHHHHHHHHHHHHHT-HHHHHHHHHHHHHTT---HHHHHHHHHHHTTS--

Nearest PDB structures (foldseek):
  6vfj-assembly1_B  TM=8.897E-01  e=4.569E-03  synthetic construct
  6hpg-assembly1_A  TM=9.266E-01  e=1.179E-01  Arabidopsis thaliana
  6gxz-assembly2_C  TM=8.341E-01  e=1.319E-01  Homo sapiens
  6fdp-assembly1_A  TM=7.779E-01  e=1.054E-01  Homo sapiens
  6zbk-assembly1_A  TM=8.410E-01  e=3.235E-01  Homo sapiens